Protein AF-A0A831YE26-F1 (afdb_monomer)

pLDDT: mean 90.88, std 4.73, range [68.38, 96.19]

Solvent-accessible surface area (backbone atoms only — not comparable to full-atom values): 3588 Å² total; per-residue (Å²): 133,50,72,49,77,51,77,42,83,29,81,90,49,61,57,78,54,46,59,58,50,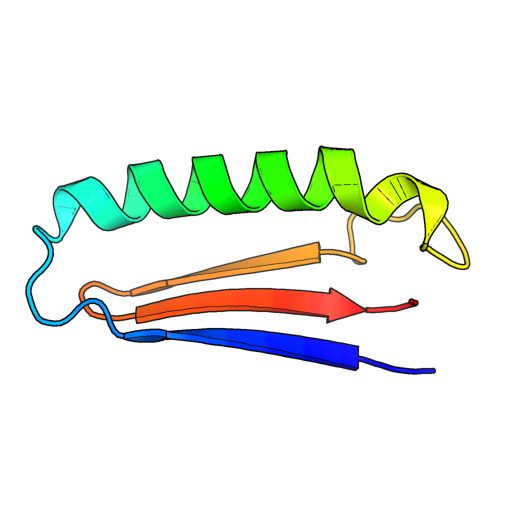45,56,51,52,48,53,53,46,58,70,71,43,58,88,54,36,80,63,96,52,85,80,32,61,46,74,48,74,51,68,46,35,41,35,41,40,40,42,45,84

Sequence (61 aa):
MRTYLLEIGCEELPPKAILTYKDFLKNYIQENFKDFFLYDSPENIKVFATPRRLAVLVKNL

Organism: NCBI:txid309806

Foldseek 3Di:
DDKDKDKDFAQPPAQVVQVVVQVVVQVVCCVPCVVVAPDDDPVQWDWDTDSTMTMIMGPRD

Radius of gyration: 12.21 Å; Cα contacts (8 Å, |Δi|>4): 91; chains: 1; bounding box: 23×19×36 Å

Nearest PDB structures (foldseek):
  4v8p-assembly2_DM  TM=6.949E-01  e=2.457E-01  Tetrahymena thermophila
  8p5d-assembly1_LU0  TM=5.156E-01  e=2.812E+00  Spraguea lophii 42_110
  8tdm-assembly1_A  TM=5.029E-01  e=2.161E+00  Arabidopsis thaliana
  8tdj-assembly1_B  TM=4.289E-01  e=3.910E+00  Arabidopsis thaliana
  8tdl-assembly1_A  TM=4.183E-01  e=5.089E+00  Arabidopsis thaliana

Mean predicted aligned error: 3.33 Å

Secondary structure (DSSP, 8-state):
--EEEEEEE-TTS-HHHHHHHHHHHHHHHHHHHGGG-SS--GGGEEEEEETTEEEEEEE--

Structure (mmCIF, N/CA/C/O backbone):
data_AF-A0A831YE26-F1
#
_entry.id   AF-A0A831YE26-F1
#
loop_
_atom_site.group_PDB
_atom_site.id
_atom_site.type_symbol
_atom_site.label_atom_id
_atom_site.label_alt_id
_atom_site.label_comp_id
_atom_site.label_asym_id
_atom_site.label_entity_id
_atom_site.label_seq_id
_atom_site.pdbx_PDB_ins_code
_atom_site.Cartn_x
_atom_site.Cartn_y
_atom_site.Cartn_z
_atom_site.occupancy
_atom_site.B_iso_or_equiv
_atom_site.auth_seq_id
_atom_site.auth_comp_id
_atom_site.auth_asym_id
_atom_site.auth_atom_id
_atom_site.pdbx_PDB_model_num
ATOM 1 N N . MET A 1 1 ? -15.200 -9.692 12.403 1.00 68.38 1 MET A N 1
ATOM 2 C CA . MET A 1 1 ? -14.283 -8.608 11.997 1.00 68.38 1 MET A CA 1
ATOM 3 C C . MET A 1 1 ? -14.137 -8.669 10.487 1.00 68.38 1 MET A C 1
ATOM 5 O O . MET A 1 1 ? -13.848 -9.753 9.985 1.00 68.38 1 MET A O 1
ATOM 9 N N . ARG A 1 2 ? -14.465 -7.595 9.763 1.00 79.44 2 ARG A N 1
ATOM 10 C CA . ARG A 1 2 ? -14.469 -7.609 8.293 1.00 79.44 2 ARG A CA 1
ATOM 11 C C . ARG A 1 2 ? -13.156 -7.039 7.766 1.00 79.44 2 ARG A C 1
ATOM 13 O O . ARG A 1 2 ? -12.591 -6.117 8.348 1.00 79.44 2 ARG A O 1
ATOM 20 N N . THR A 1 3 ? -12.691 -7.617 6.669 1.00 90.56 3 THR A N 1
ATOM 21 C CA . THR A 1 3 ? -11.485 -7.193 5.964 1.00 90.56 3 THR A CA 1
ATOM 22 C C . THR A 1 3 ? -11.881 -6.895 4.531 1.00 90.56 3 THR A C 1
ATOM 24 O O . THR A 1 3 ? -12.567 -7.703 3.906 1.00 90.56 3 THR A O 1
ATOM 27 N N . TYR A 1 4 ? -11.456 -5.747 4.023 1.00 91.81 4 TYR A N 1
ATOM 28 C CA . TYR A 1 4 ? -11.678 -5.323 2.652 1.00 91.81 4 TYR A CA 1
ATOM 29 C C . TYR A 1 4 ? -10.343 -5.290 1.911 1.00 91.81 4 TYR A C 1
ATOM 31 O O . TYR A 1 4 ? -9.371 -4.714 2.397 1.00 91.81 4 TYR A O 1
ATOM 39 N N . LEU A 1 5 ? -10.294 -5.931 0.748 1.00 94.50 5 LEU A N 1
ATOM 40 C CA . LEU A 1 5 ? -9.142 -5.924 -0.143 1.00 94.50 5 LEU A CA 1
ATOM 41 C C . LEU A 1 5 ? -9.570 -5.295 -1.467 1.00 94.50 5 LEU A C 1
ATOM 43 O O . LEU A 1 5 ? -10.484 -5.794 -2.119 1.00 94.50 5 LEU A O 1
ATOM 47 N N . LEU A 1 6 ? -8.884 -4.226 -1.857 1.00 94.06 6 LEU A N 1
ATOM 48 C CA . LEU A 1 6 ? -8.968 -3.647 -3.192 1.00 94.06 6 LEU A CA 1
ATOM 49 C C . LEU A 1 6 ? -7.649 -3.911 -3.910 1.00 94.06 6 LEU A C 1
ATOM 51 O O . LEU A 1 6 ? -6.594 -3.517 -3.413 1.00 94.06 6 LEU A O 1
ATOM 55 N N . GLU A 1 7 ? -7.720 -4.537 -5.080 1.00 95.62 7 GLU A N 1
ATOM 56 C CA . GLU A 1 7 ? -6.587 -4.743 -5.981 1.00 95.62 7 GLU A CA 1
ATOM 57 C C . GLU A 1 7 ? -6.868 -4.073 -7.327 1.00 95.62 7 GLU A C 1
ATOM 59 O O . GLU A 1 7 ? -7.968 -4.173 -7.868 1.00 95.62 7 GLU A O 1
ATOM 64 N N . ILE A 1 8 ? -5.862 -3.389 -7.863 1.00 93.94 8 ILE A N 1
ATOM 65 C CA . ILE A 1 8 ? -5.924 -2.647 -9.120 1.00 93.94 8 ILE A CA 1
ATOM 66 C C . ILE A 1 8 ? -4.807 -3.170 -10.026 1.00 93.94 8 ILE A C 1
ATOM 68 O O . ILE A 1 8 ? -3.632 -3.149 -9.644 1.00 93.94 8 ILE A O 1
ATOM 72 N N . GLY A 1 9 ? -5.178 -3.644 -11.218 1.00 94.75 9 GLY A N 1
ATOM 73 C CA . GLY A 1 9 ? -4.241 -3.963 -12.298 1.00 94.75 9 GLY A CA 1
ATOM 74 C C . GLY A 1 9 ? -3.645 -2.685 -12.888 1.00 94.75 9 GLY A C 1
ATOM 75 O O . GLY A 1 9 ? -4.336 -1.679 -13.044 1.00 94.75 9 GLY A O 1
ATOM 76 N N . CYS A 1 10 ? -2.339 -2.685 -13.132 1.00 94.69 10 CYS A N 1
ATOM 77 C CA . CYS A 1 10 ? -1.589 -1.518 -13.599 1.00 94.69 10 CYS A CA 1
ATOM 78 C C . CYS A 1 10 ? -0.696 -1.862 -14.801 1.00 94.69 10 CYS A C 1
ATOM 80 O O . CYS A 1 10 ? 0.404 -1.328 -14.924 1.00 94.69 10 CYS A O 1
ATOM 82 N N . GLU A 1 11 ? -1.135 -2.786 -15.655 1.00 93.38 11 GLU A N 1
ATOM 83 C CA . GLU A 1 11 ? -0.369 -3.344 -16.776 1.00 93.38 11 GLU A CA 1
ATOM 84 C C . GLU A 1 11 ? 0.123 -2.275 -17.762 1.00 93.38 11 GLU A C 1
ATOM 86 O O . GLU A 1 11 ? 1.251 -2.366 -18.240 1.00 93.38 11 GLU A O 1
ATOM 91 N N . GLU A 1 12 ? -0.690 -1.244 -17.995 1.00 91.81 12 GLU A N 1
ATOM 92 C CA . GLU A 1 12 ? -0.412 -0.155 -18.942 1.00 91.81 12 GLU A CA 1
ATOM 93 C C . GLU A 1 12 ? 0.293 1.054 -18.298 1.00 91.81 12 GLU A C 1
ATOM 95 O O . GLU A 1 12 ? 0.620 2.032 -18.975 1.00 91.81 12 GLU A O 1
ATOM 100 N N . LEU A 1 13 ? 0.511 1.038 -16.976 1.00 90.12 13 LEU A N 1
ATOM 101 C CA . LEU A 1 13 ? 1.075 2.181 -16.258 1.00 90.12 13 LEU A CA 1
ATOM 102 C C . LEU A 1 13 ? 2.609 2.117 -16.192 1.00 90.12 13 LEU A C 1
ATOM 104 O O . LEU A 1 13 ? 3.188 1.048 -15.981 1.00 90.12 13 LEU A O 1
ATOM 108 N N . PRO A 1 14 ? 3.308 3.267 -16.273 1.00 9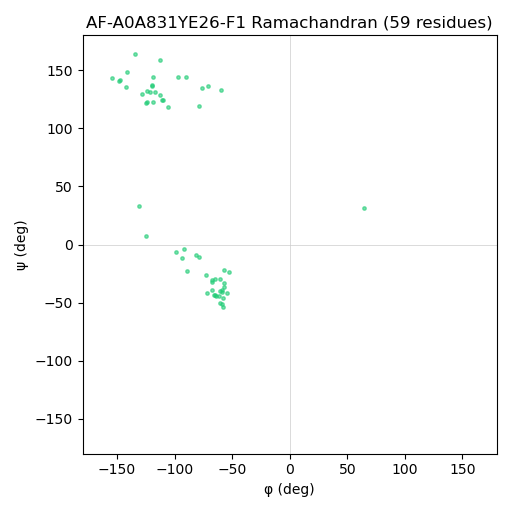1.12 14 PRO A N 1
ATOM 109 C CA . PRO A 1 14 ? 4.749 3.307 -16.066 1.00 91.12 14 PRO A CA 1
ATOM 110 C C . PRO A 1 14 ? 5.131 2.803 -14.659 1.00 91.12 14 PRO A C 1
ATOM 112 O O . PRO A 1 14 ? 4.601 3.318 -13.671 1.00 91.12 14 PRO A O 1
ATOM 115 N N . PRO A 1 15 ? 6.128 1.906 -14.511 1.00 86.81 15 PRO A N 1
ATOM 116 C CA . PRO A 1 15 ? 6.498 1.340 -13.207 1.00 86.81 15 PRO A CA 1
ATOM 117 C C . PRO A 1 15 ? 6.877 2.383 -12.147 1.00 86.81 15 PRO A C 1
ATOM 119 O O . PRO A 1 15 ? 6.610 2.199 -10.962 1.00 86.81 15 PRO A O 1
ATOM 122 N N . LYS A 1 16 ? 7.479 3.505 -12.568 1.00 87.56 16 LYS A N 1
ATOM 123 C CA . LYS A 1 16 ? 7.846 4.610 -11.667 1.00 87.56 16 LYS A CA 1
ATOM 124 C C . LYS A 1 16 ? 6.624 5.326 -11.081 1.00 87.56 16 LYS A C 1
ATOM 126 O O . LYS A 1 16 ? 6.705 5.803 -9.955 1.00 87.56 16 LYS A O 1
ATOM 131 N N . ALA A 1 17 ? 5.507 5.377 -11.810 1.00 91.12 17 ALA A N 1
ATOM 132 C CA . ALA A 1 17 ? 4.283 6.039 -11.360 1.00 91.12 17 ALA A CA 1
ATOM 133 C C . ALA A 1 17 ? 3.571 5.248 -10.249 1.00 91.12 17 ALA A C 1
ATOM 135 O O . ALA A 1 17 ? 2.904 5.835 -9.401 1.00 91.12 17 ALA A O 1
ATOM 136 N N . ILE A 1 18 ? 3.770 3.925 -10.198 1.00 93.38 18 ILE A N 1
ATOM 137 C CA . ILE A 1 18 ? 3.137 3.045 -9.207 1.00 93.38 18 ILE A CA 1
ATOM 138 C C . ILE A 1 18 ? 3.482 3.451 -7.770 1.00 93.38 18 ILE A C 1
ATOM 140 O O . ILE A 1 18 ? 2.614 3.409 -6.902 1.00 93.38 18 ILE A O 1
ATOM 144 N N . LEU A 1 19 ? 4.727 3.864 -7.502 1.00 90.81 19 LEU A N 1
ATOM 145 C CA . LEU A 1 19 ? 5.129 4.300 -6.160 1.00 90.81 19 LEU A CA 1
ATOM 146 C C . LEU A 1 19 ? 4.391 5.575 -5.742 1.00 90.81 19 LEU A C 1
ATOM 148 O O . LEU A 1 19 ? 3.862 5.639 -4.638 1.00 90.81 19 LEU A O 1
ATOM 152 N N . THR A 1 20 ? 4.267 6.542 -6.651 1.00 93.44 20 THR A N 1
ATOM 153 C CA . THR A 1 20 ? 3.490 7.763 -6.411 1.00 93.44 20 THR A CA 1
ATOM 154 C C . THR A 1 20 ? 2.018 7.443 -6.148 1.00 93.44 20 THR A C 1
ATOM 156 O O . THR A 1 20 ? 1.435 7.961 -5.197 1.00 93.44 20 THR A O 1
ATOM 159 N N . TYR A 1 21 ? 1.417 6.548 -6.937 1.00 93.69 21 TYR A N 1
ATOM 160 C CA . TYR A 1 21 ? 0.024 6.136 -6.739 1.00 93.69 21 TYR A CA 1
ATOM 161 C C . TYR A 1 21 ? -0.191 5.345 -5.451 1.00 93.69 21 TYR A C 1
ATOM 163 O O . TYR A 1 21 ? -1.242 5.475 -4.828 1.00 93.69 21 TYR A O 1
ATOM 171 N N . LYS A 1 22 ? 0.802 4.567 -5.015 1.00 94.00 22 LYS A N 1
ATOM 172 C CA . LYS A 1 22 ? 0.767 3.865 -3.732 1.00 94.00 22 LYS A CA 1
ATOM 173 C C . LYS A 1 22 ? 0.651 4.837 -2.565 1.00 94.00 22 LYS A C 1
ATOM 175 O O . LYS A 1 22 ? -0.210 4.645 -1.707 1.00 94.00 22 LYS A O 1
ATOM 180 N N . ASP A 1 23 ? 1.504 5.855 -2.531 1.00 93.44 23 ASP A N 1
ATOM 18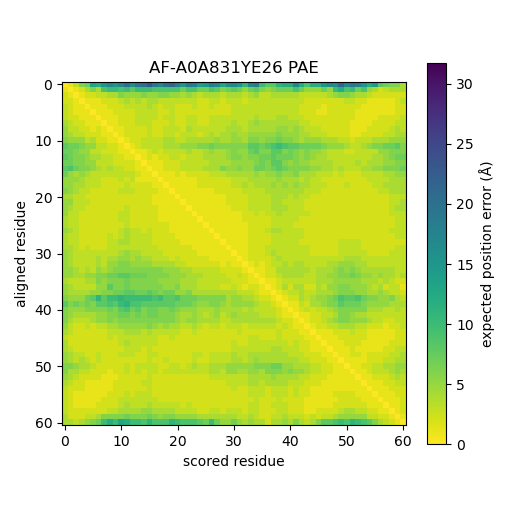1 C CA . ASP A 1 23 ? 1.504 6.834 -1.443 1.00 93.44 23 ASP A CA 1
ATOM 182 C C . ASP A 1 23 ? 0.229 7.684 -1.468 1.00 93.44 23 ASP A C 1
ATOM 184 O O . ASP A 1 23 ? -0.386 7.903 -0.424 1.00 93.44 23 ASP A O 1
ATOM 188 N N . PHE A 1 24 ? -0.238 8.060 -2.664 1.00 94.06 24 PHE A N 1
ATOM 189 C CA . PHE A 1 24 ? -1.528 8.728 -2.833 1.00 94.06 24 PHE A CA 1
ATOM 190 C C . PHE A 1 24 ? -2.692 7.878 -2.302 1.00 94.06 24 PHE A C 1
ATOM 192 O O . PHE A 1 24 ? -3.472 8.354 -1.480 1.00 94.06 24 PHE A O 1
ATOM 199 N N . LEU A 1 25 ? -2.790 6.610 -2.721 1.00 93.44 25 LEU A N 1
ATOM 200 C CA . LEU A 1 25 ? -3.859 5.705 -2.292 1.00 93.44 25 LEU A CA 1
ATOM 201 C C . LEU A 1 25 ? -3.837 5.498 -0.775 1.00 93.44 25 LEU A C 1
ATOM 203 O O . LEU A 1 25 ? -4.891 5.476 -0.144 1.00 93.44 25 LEU A O 1
ATOM 207 N N . LYS A 1 26 ? -2.644 5.370 -0.183 1.00 92.44 26 LYS A N 1
ATOM 208 C CA . LYS A 1 26 ? -2.488 5.249 1.267 1.00 92.44 26 LYS A CA 1
ATOM 209 C C . LYS A 1 26 ? -3.097 6.448 1.989 1.00 92.44 26 LYS A C 1
ATOM 211 O O . LYS A 1 26 ? -3.937 6.247 2.863 1.00 92.44 26 LYS A O 1
ATOM 216 N N . ASN A 1 27 ? -2.689 7.659 1.615 1.00 93.31 27 ASN A N 1
ATOM 217 C CA . ASN A 1 27 ? -3.146 8.883 2.270 1.00 93.31 27 ASN A CA 1
ATOM 218 C C . ASN A 1 27 ? -4.653 9.078 2.071 1.00 93.31 27 ASN A C 1
ATOM 220 O O . ASN A 1 27 ? -5.372 9.315 3.036 1.00 93.31 27 ASN A O 1
ATOM 224 N N . TYR A 1 28 ? -5.143 8.859 0.847 1.00 93.69 28 TYR A N 1
ATOM 225 C CA . TYR A 1 28 ? -6.564 8.966 0.532 1.00 93.69 28 TYR A CA 1
ATOM 226 C C . TYR A 1 28 ? -7.417 8.017 1.387 1.00 93.69 28 TYR A C 1
ATOM 228 O O . TYR A 1 28 ? -8.420 8.433 1.964 1.00 93.69 28 TYR A O 1
ATOM 236 N N . ILE A 1 29 ? -7.013 6.748 1.525 1.00 91.88 29 ILE A N 1
ATOM 237 C CA . ILE A 1 29 ? -7.729 5.789 2.380 1.00 91.88 29 ILE A CA 1
ATOM 238 C C . ILE A 1 29 ? -7.635 6.216 3.852 1.00 91.88 29 ILE A C 1
ATOM 240 O O . ILE A 1 29 ? -8.647 6.188 4.541 1.00 91.88 29 ILE A O 1
ATOM 244 N N . GLN A 1 30 ? -6.464 6.640 4.339 1.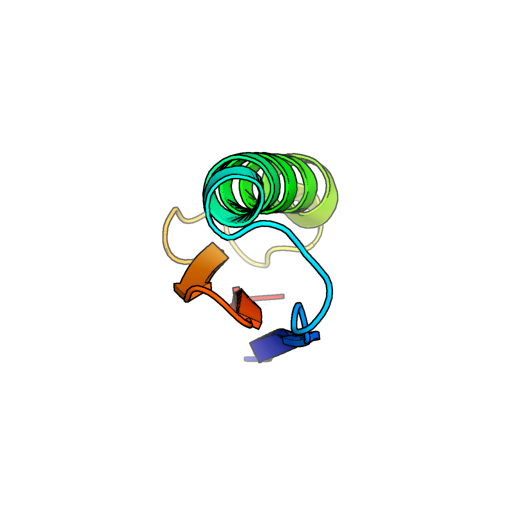00 89.69 30 GLN A N 1
ATOM 245 C CA . GLN A 1 30 ? -6.298 7.091 5.729 1.00 89.69 30 GLN A CA 1
ATOM 246 C C . GLN A 1 30 ? -7.216 8.267 6.085 1.00 89.69 30 GLN A C 1
ATOM 248 O O . GLN A 1 30 ? -7.790 8.273 7.171 1.00 89.69 30 GLN A O 1
ATOM 253 N N . GLU A 1 31 ? -7.379 9.227 5.177 1.00 91.38 31 GLU A N 1
ATOM 254 C CA . GLU A 1 31 ? -8.240 10.395 5.383 1.00 91.38 31 GLU A CA 1
ATOM 255 C C . GLU A 1 31 ? -9.730 10.036 5.336 1.00 91.38 31 GLU A C 1
ATOM 257 O O . GLU A 1 31 ? -10.498 10.513 6.166 1.00 91.38 31 GLU A O 1
ATOM 262 N N . ASN A 1 32 ? -10.142 9.172 4.403 1.00 90.75 32 ASN A N 1
ATOM 263 C CA . ASN A 1 32 ? -11.563 8.888 4.167 1.00 90.75 32 ASN A CA 1
ATOM 264 C C . ASN A 1 32 ? -12.119 7.735 5.018 1.00 90.75 32 ASN A C 1
ATOM 266 O O . ASN A 1 32 ? -13.329 7.657 5.215 1.00 90.75 32 ASN A O 1
ATOM 270 N N . PHE A 1 33 ? -11.272 6.822 5.508 1.00 88.56 33 PHE A N 1
ATOM 271 C CA . PHE A 1 33 ? -11.717 5.637 6.254 1.00 88.56 33 PHE A CA 1
ATOM 272 C C . PHE A 1 33 ? -11.623 5.775 7.776 1.00 88.56 33 PHE A C 1
ATOM 274 O O . PHE A 1 33 ? -12.105 4.894 8.486 1.00 88.56 33 PHE A O 1
ATOM 281 N N . LYS A 1 34 ? -11.037 6.864 8.292 1.00 84.75 34 LYS A N 1
ATOM 282 C CA . LYS A 1 34 ? -10.790 7.042 9.731 1.00 84.75 34 LYS A CA 1
ATOM 283 C C . LYS A 1 34 ? -12.054 6.887 10.584 1.00 84.75 34 LYS A C 1
ATOM 285 O O . LYS A 1 34 ? -12.011 6.213 11.608 1.00 84.75 34 LYS A O 1
ATOM 290 N N . ASP A 1 35 ? -13.170 7.442 10.119 1.00 87.56 35 ASP A N 1
ATOM 291 C CA . ASP A 1 35 ? -14.448 7.436 10.844 1.00 87.56 35 ASP A CA 1
ATOM 292 C C . ASP A 1 35 ? -15.206 6.101 10.741 1.00 87.56 35 ASP A C 1
ATOM 294 O O . ASP A 1 35 ? -16.183 5.883 11.454 1.00 87.56 35 ASP A O 1
ATOM 298 N N . PHE A 1 36 ? -14.760 5.194 9.866 1.00 87.69 36 PHE A N 1
ATOM 299 C CA . PHE A 1 36 ? -15.354 3.867 9.696 1.00 87.69 36 PHE A CA 1
ATOM 300 C C . PHE A 1 36 ? -14.665 2.797 10.543 1.00 87.69 36 PHE A C 1
ATOM 302 O O . PHE A 1 36 ? -15.181 1.688 10.650 1.00 87.69 36 PHE A O 1
ATOM 309 N N . PHE A 1 37 ? -13.502 3.086 11.131 1.00 88.19 37 PHE A N 1
ATOM 310 C CA . PHE A 1 37 ? -12.787 2.096 11.923 1.00 88.19 37 PHE A CA 1
ATOM 311 C C . PHE A 1 37 ? -13.419 1.900 13.298 1.00 88.19 37 PHE A C 1
ATOM 313 O O . PHE A 1 37 ? -13.670 2.854 14.029 1.00 88.19 37 PHE A O 1
ATOM 320 N N . LEU A 1 38 ? -13.571 0.636 13.699 1.00 86.06 38 LEU A N 1
ATOM 321 C CA . LEU A 1 38 ? -13.997 0.272 15.055 1.00 86.06 38 LEU A CA 1
ATOM 322 C C . LEU A 1 38 ? -13.017 0.780 16.129 1.00 86.06 38 LEU A C 1
ATOM 324 O O . LEU A 1 38 ? -13.412 1.034 17.264 1.00 86.06 38 LEU A O 1
ATOM 328 N N . TYR A 1 39 ? -11.736 0.896 15.776 1.00 86.25 39 TYR A N 1
ATOM 329 C CA . TYR A 1 39 ? -10.681 1.496 16.589 1.00 86.25 39 TYR A CA 1
ATOM 330 C C . TYR A 1 39 ? -9.568 2.024 15.680 1.00 86.25 39 TYR A C 1
ATOM 332 O O . TYR A 1 39 ? -9.246 1.389 14.678 1.00 86.25 39 TYR A O 1
ATOM 340 N N . ASP A 1 40 ? -8.954 3.154 16.028 1.00 83.38 40 ASP A N 1
ATOM 341 C CA . ASP A 1 40 ? -7.856 3.738 15.249 1.00 83.38 40 ASP A CA 1
ATOM 342 C C . ASP A 1 40 ? -6.536 3.003 15.550 1.00 83.38 40 ASP A C 1
ATOM 344 O O . ASP A 1 40 ? -6.090 2.934 16.698 1.00 83.38 40 ASP A O 1
ATOM 348 N N . SER A 1 41 ? -5.931 2.396 14.527 1.00 87.50 41 SER A N 1
ATOM 349 C CA . SER A 1 41 ? -4.653 1.691 14.631 1.00 87.50 41 SER A CA 1
ATOM 350 C C . SER A 1 41 ? -3.852 1.804 13.331 1.00 87.50 41 SER A C 1
ATOM 352 O O . SER A 1 41 ? -4.422 1.646 12.245 1.00 87.50 41 SER A O 1
ATOM 354 N N . PRO A 1 42 ? -2.513 1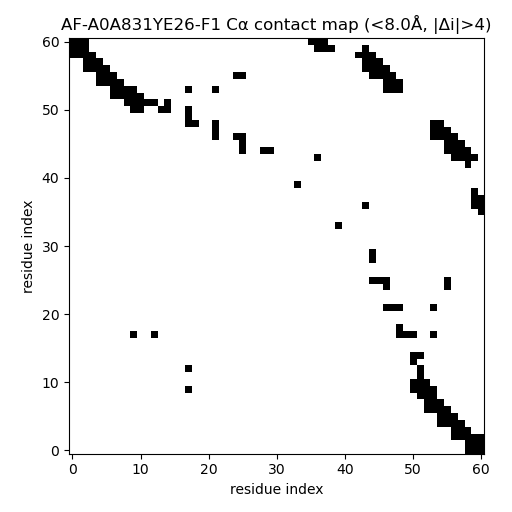.960 13.403 1.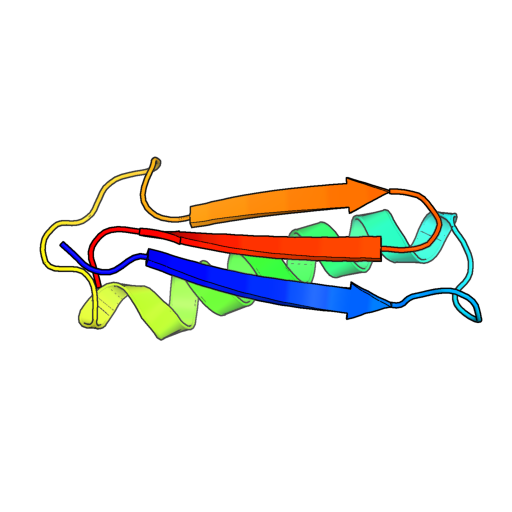00 83.25 42 PRO A N 1
ATOM 355 C CA . PRO A 1 42 ? -1.641 1.933 12.226 1.00 83.25 42 PRO A CA 1
ATOM 356 C C . PRO A 1 42 ? -1.759 0.644 11.401 1.00 83.25 42 PRO A C 1
ATOM 358 O O . PRO A 1 42 ? -1.413 0.629 10.222 1.00 83.25 42 PRO A O 1
ATOM 361 N N . GLU A 1 43 ? -2.234 -0.447 12.009 1.00 87.88 43 GLU A N 1
ATOM 362 C CA . GLU A 1 43 ? -2.395 -1.741 11.344 1.00 87.88 43 GLU A CA 1
ATOM 363 C C . GLU A 1 43 ? -3.678 -1.872 10.514 1.00 87.88 43 GLU A C 1
ATOM 365 O O . GLU A 1 43 ? -3.815 -2.849 9.767 1.00 87.88 43 GLU A O 1
ATOM 370 N N . ASN A 1 44 ? -4.599 -0.907 10.620 1.00 91.12 44 ASN A N 1
ATOM 371 C CA . ASN A 1 44 ? -5.878 -0.940 9.913 1.00 91.12 44 ASN A CA 1
ATOM 372 C C . ASN A 1 44 ? -5.705 -0.861 8.398 1.00 91.12 44 ASN A C 1
ATOM 374 O O . ASN A 1 44 ? -6.518 -1.422 7.672 1.00 91.12 44 ASN A O 1
ATOM 378 N N . ILE A 1 45 ? -4.654 -0.196 7.913 1.00 93.31 45 ILE A N 1
ATOM 379 C CA . ILE A 1 45 ? -4.423 0.017 6.483 1.00 93.31 45 ILE A CA 1
ATOM 380 C C . ILE A 1 45 ? -3.037 -0.504 6.110 1.00 93.31 45 ILE A C 1
ATOM 382 O O . ILE A 1 45 ? -2.017 -0.034 6.615 1.00 93.31 45 ILE A O 1
ATOM 386 N N . LYS A 1 46 ? -2.984 -1.445 5.165 1.00 93.94 46 LYS A N 1
ATOM 387 C CA . LYS A 1 46 ? -1.737 -1.893 4.528 1.00 93.94 46 LYS A CA 1
ATOM 388 C C . LYS A 1 46 ? -1.824 -1.680 3.027 1.00 93.94 46 LYS A C 1
ATOM 390 O O . LYS A 1 46 ? -2.793 -2.098 2.406 1.00 93.94 46 LYS A O 1
ATOM 395 N N . VAL A 1 47 ? -0.797 -1.064 2.445 1.00 94.69 47 VAL A N 1
ATOM 396 C CA . VAL A 1 47 ? -0.733 -0.790 1.003 1.00 94.69 47 VAL A CA 1
ATOM 397 C C . VAL A 1 47 ? 0.434 -1.542 0.381 1.00 94.69 47 VAL A C 1
A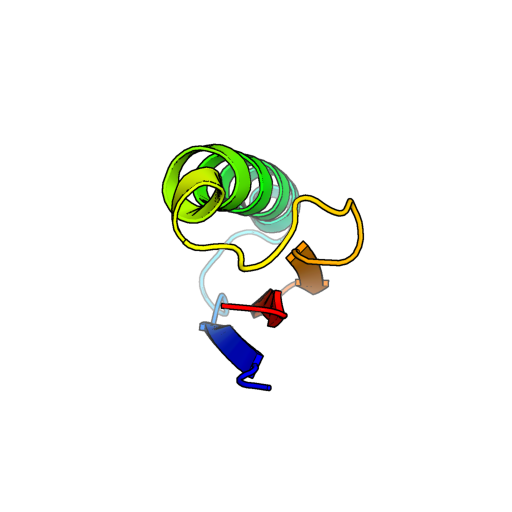TOM 399 O O . VAL A 1 47 ? 1.566 -1.477 0.871 1.00 94.69 47 VAL A O 1
ATOM 402 N N . PHE A 1 48 ? 0.159 -2.225 -0.722 1.00 94.56 48 PHE A N 1
ATOM 403 C CA . PHE A 1 48 ? 1.102 -3.038 -1.475 1.00 94.56 48 PHE A CA 1
ATOM 404 C C . PHE A 1 48 ? 1.246 -2.480 -2.885 1.00 94.56 48 PHE A C 1
ATOM 406 O O . PHE A 1 48 ? 0.280 -2.007 -3.476 1.00 94.56 48 PHE A O 1
ATOM 413 N N . ALA A 1 49 ? 2.457 -2.553 -3.427 1.00 94.00 49 ALA A N 1
ATOM 414 C CA . ALA A 1 49 ? 2.741 -2.131 -4.787 1.00 94.00 49 ALA A CA 1
ATOM 415 C C . ALA A 1 49 ? 3.750 -3.078 -5.427 1.00 94.00 49 ALA A C 1
ATOM 417 O O . ALA A 1 49 ? 4.768 -3.423 -4.825 1.00 94.00 49 ALA A O 1
ATOM 418 N N . THR A 1 50 ? 3.468 -3.460 -6.663 1.00 93.19 50 THR A N 1
ATOM 419 C CA . THR A 1 50 ? 4.377 -4.161 -7.571 1.00 93.19 50 THR A CA 1
ATOM 420 C C . THR A 1 50 ? 4.291 -3.476 -8.938 1.00 93.19 50 THR A C 1
ATOM 422 O O . THR A 1 50 ? 3.319 -2.763 -9.177 1.00 93.19 50 THR A O 1
ATOM 425 N N . PRO A 1 51 ? 5.234 -3.687 -9.873 1.00 92.19 51 PRO A N 1
ATOM 426 C CA . PRO A 1 51 ? 5.246 -2.964 -11.149 1.00 92.19 51 PRO A CA 1
ATOM 427 C C . PRO A 1 51 ? 3.941 -2.997 -11.961 1.00 92.19 51 PRO A C 1
ATOM 429 O O . PRO A 1 51 ? 3.734 -2.108 -12.773 1.00 92.19 51 PRO A O 1
ATOM 432 N N . ARG A 1 52 ? 3.080 -4.006 -11.761 1.00 93.81 52 ARG A N 1
ATOM 433 C CA . ARG A 1 52 ? 1.813 -4.184 -12.495 1.00 93.81 52 ARG A CA 1
ATOM 434 C C . ARG A 1 52 ? 0.577 -4.290 -11.596 1.00 93.81 52 ARG A C 1
ATOM 436 O O . ARG A 1 52 ? -0.492 -4.610 -12.098 1.00 93.81 52 ARG A O 1
ATOM 443 N N . ARG A 1 53 ? 0.698 -4.068 -10.282 1.00 94.56 53 ARG A N 1
ATOM 444 C CA . ARG A 1 53 ? -0.443 -4.116 -9.348 1.00 94.56 53 ARG A CA 1
ATOM 445 C C . ARG A 1 53 ? -0.280 -3.145 -8.190 1.00 94.56 53 ARG A C 1
ATOM 447 O O . ARG A 1 53 ? 0.801 -3.069 -7.600 1.00 94.56 53 ARG A O 1
ATOM 454 N N . LEU A 1 54 ? -1.383 -2.519 -7.802 1.00 95.81 54 LEU A N 1
ATOM 455 C CA . LEU A 1 54 ? -1.530 -1.753 -6.569 1.00 95.81 54 LEU A CA 1
ATOM 456 C C . LEU A 1 54 ? -2.637 -2.383 -5.721 1.00 95.81 54 LEU A C 1
ATOM 458 O O . LEU A 1 54 ? -3.675 -2.758 -6.257 1.00 95.81 54 LEU A O 1
ATOM 462 N N . ALA A 1 55 ? -2.435 -2.512 -4.412 1.00 96.19 55 ALA A N 1
ATOM 463 C CA . ALA A 1 55 ? -3.459 -3.061 -3.531 1.00 96.19 55 ALA A CA 1
ATOM 464 C C . ALA A 1 55 ? -3.515 -2.345 -2.184 1.00 96.19 55 ALA A C 1
ATOM 466 O O . ALA A 1 55 ? -2.486 -1.917 -1.656 1.00 96.19 55 ALA A O 1
ATOM 467 N N . VAL A 1 56 ? -4.709 -2.274 -1.599 1.00 95.50 56 VAL A N 1
ATOM 468 C CA . VAL A 1 56 ? -4.920 -1.838 -0.217 1.00 95.50 56 VAL A CA 1
ATOM 469 C C . VAL A 1 56 ? -5.754 -2.866 0.535 1.00 95.50 56 VAL A C 1
ATOM 471 O O . VAL A 1 56 ? -6.809 -3.302 0.079 1.00 95.50 56 VAL A O 1
ATOM 474 N N . LEU A 1 5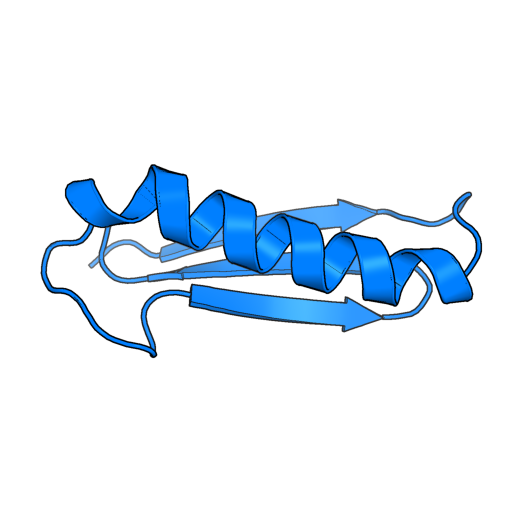7 ? -5.251 -3.258 1.701 1.00 94.75 57 LEU A N 1
ATOM 475 C CA . LEU A 1 57 ? -5.934 -4.103 2.663 1.00 94.75 57 LEU A CA 1
ATOM 476 C C . LEU A 1 57 ? -6.383 -3.229 3.826 1.00 94.75 5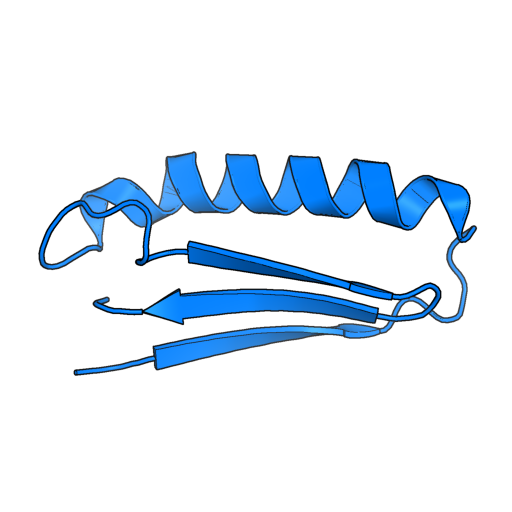7 LEU A C 1
ATOM 478 O O . LEU A 1 57 ? -5.548 -2.657 4.531 1.00 94.75 57 LEU A O 1
ATOM 482 N N . VAL A 1 58 ? -7.691 -3.167 4.024 1.00 94.00 58 VAL A N 1
ATOM 483 C CA . VAL A 1 58 ? -8.332 -2.431 5.104 1.00 94.00 58 VAL A CA 1
ATOM 484 C C . VAL A 1 58 ? -8.934 -3.429 6.084 1.00 94.00 58 VAL A C 1
ATOM 486 O O . VAL A 1 58 ? -9.707 -4.310 5.704 1.00 94.00 58 VAL A O 1
ATOM 489 N N . LYS A 1 59 ? -8.549 -3.325 7.349 1.00 92.38 59 LYS A N 1
ATOM 490 C CA . LYS A 1 59 ? -9.028 -4.167 8.443 1.00 92.38 59 LYS A CA 1
ATOM 491 C C . LYS A 1 59 ? -9.855 -3.328 9.403 1.00 92.38 59 LYS A C 1
ATOM 493 O O . LYS A 1 59 ? -9.654 -2.123 9.500 1.00 92.38 59 LYS A O 1
ATOM 498 N N . ASN A 1 60 ? -10.703 -4.002 10.172 1.00 88.00 60 ASN A N 1
ATOM 499 C CA . ASN A 1 60 ? -11.374 -3.417 11.338 1.00 88.00 60 ASN A CA 1
ATOM 500 C C . ASN A 1 60 ? -12.336 -2.275 10.973 1.00 88.00 60 ASN A C 1
ATOM 502 O O . ASN A 1 60 ? -12.519 -1.347 11.758 1.00 88.00 60 ASN A O 1
ATOM 506 N N . LEU A 1 61 ? -12.933 -2.388 9.781 1.00 81.44 61 LEU A N 1
ATOM 507 C CA . LEU A 1 61 ? -14.169 -1.702 9.404 1.00 81.44 61 LEU A CA 1
ATOM 508 C C . LEU A 1 61 ? -15.339 -2.147 10.290 1.00 81.44 61 LEU A C 1
ATOM 510 O O . LEU A 1 61 ? -15.309 -3.318 10.756 1.00 81.44 61 LEU A O 1
#

InterPro domains:
  IPR015944 Glycine-tRNA ligase, beta subunit [PF02092] (4-61)
  IPR015944 Glycine-tRNA ligase, beta subunit [PR01045] (5-18)
  IPR015944 Glycine-tRNA ligase, beta subunit [PR01045] (50-61)